Protein AF-A0A539CVM7-F1 (afdb_monomer_lite)

Foldseek 3Di:
DDDDPPDDDPPPPDPPVVVVLVVLLVQLVPDLALLSLVVQLVVLVVQLVVCVVVVNLVSNLSSLLSNLSSLLSSLVNVVVVVVVPPDDPPDDPPDPPDDPDDRQPCVNSVHDPVSSVLSVLLNVDDPVLNVVLSPPDSVPDDSNVSSVVD

pLDDT: mean 76.45, std 17.62, range [36.91, 94.94]

Secondary structure (DSSP, 8-state):
---------------HHHHHHHHHHHHHHH--SHHHHHHHHHHHHHHHHHHHHTT-HHHHHHHHHHHHHHHHHHHHHHHHHHHHT---TTS--------S-----TTTTT--HHHHHHHHHHTTS-HHHHHHHHHH-GGG--HHHHHHH-

Radius of gyration: 20.7 Å; chains: 1; bounding box: 44×35×85 Å

Sequence (150 aa):
MTTRRATELETKTVPSQLIRYDAMCSAIAKAARVDEVKSIRDKAMAMALYMKQAKNFDAEYTAQKIRIRAERKAGQLLREMKNAKGGNPNLPNRSKTVTGWEPKTLAKLGITKNQSSDWQKLARMPDADFEKAMTDEPWKISGRKIAETG

Structure (mmCIF, N/CA/C/O backbone):
data_AF-A0A539CVM7-F1
#
_entry.id   AF-A0A539CVM7-F1
#
loop_
_atom_site.group_PDB
_atom_site.id
_atom_site.type_symbol
_atom_site.label_atom_id
_atom_site.label_alt_id
_atom_site.label_comp_id
_atom_site.label_asym_id
_atom_site.label_entity_id
_atom_site.label_seq_id
_atom_site.pdbx_PDB_ins_code
_atom_site.Cartn_x
_atom_site.Cartn_y
_atom_site.Cartn_z
_atom_site.occupancy
_atom_site.B_iso_or_equiv
_atom_site.auth_seq_id
_atom_site.auth_comp_id
_atom_site.auth_asym_id
_atom_site.auth_atom_id
_atom_site.pdbx_PDB_model_num
ATOM 1 N N . MET A 1 1 ? 24.667 -9.933 52.943 1.00 40.97 1 MET A N 1
ATOM 2 C CA . MET A 1 1 ? 23.532 -10.803 52.572 1.00 40.97 1 MET A CA 1
ATOM 3 C C . MET A 1 1 ? 22.696 -10.090 51.528 1.00 40.97 1 MET A C 1
ATOM 5 O O . MET A 1 1 ? 22.392 -8.916 51.676 1.00 40.97 1 MET A O 1
ATOM 9 N N . THR A 1 2 ? 22.474 -10.793 50.428 1.00 45.97 2 THR A N 1
ATOM 10 C CA . THR A 1 2 ? 21.954 -10.343 49.136 1.00 45.97 2 THR A CA 1
ATOM 11 C C . THR A 1 2 ? 20.462 -10.046 49.176 1.00 45.97 2 THR A C 1
ATOM 13 O O . THR A 1 2 ? 19.698 -10.873 49.654 1.00 45.97 2 THR A O 1
ATOM 16 N N . THR A 1 3 ? 20.020 -8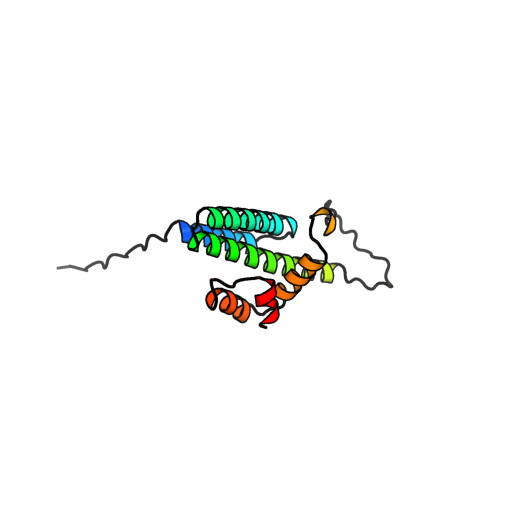.963 48.537 1.00 41.25 3 THR A N 1
ATOM 17 C CA . THR A 1 3 ? 18.749 -8.975 47.791 1.00 41.25 3 THR A CA 1
ATOM 18 C C . THR A 1 3 ? 18.875 -8.024 46.602 1.00 41.25 3 THR A C 1
ATOM 20 O O . THR A 1 3 ? 18.653 -6.821 46.707 1.00 41.25 3 THR A O 1
ATOM 23 N N . ARG A 1 4 ? 19.284 -8.571 45.450 1.00 50.00 4 ARG A N 1
ATOM 24 C CA . ARG A 1 4 ? 19.132 -7.914 44.147 1.00 50.00 4 ARG A CA 1
ATOM 25 C C . ARG A 1 4 ? 17.660 -8.044 43.764 1.00 50.00 4 ARG A C 1
ATOM 27 O O . ARG A 1 4 ? 17.201 -9.142 43.467 1.00 50.00 4 ARG A O 1
ATOM 34 N N . ARG A 1 5 ? 16.924 -6.935 43.809 1.00 48.22 5 ARG A N 1
ATOM 35 C CA . ARG A 1 5 ? 15.556 -6.843 43.292 1.00 48.22 5 ARG A CA 1
ATOM 36 C C . ARG A 1 5 ? 15.649 -6.900 41.767 1.00 48.22 5 ARG A C 1
ATOM 38 O O . ARG A 1 5 ? 15.984 -5.906 41.132 1.00 48.22 5 ARG A O 1
ATOM 45 N N . ALA A 1 6 ? 15.462 -8.090 41.205 1.00 51.06 6 ALA A N 1
ATOM 46 C CA . ALA A 1 6 ? 15.313 -8.273 39.771 1.00 51.06 6 ALA A CA 1
ATOM 47 C C . ALA A 1 6 ? 14.064 -7.500 39.328 1.00 51.06 6 ALA A C 1
ATOM 49 O O . ALA A 1 6 ? 12.946 -7.841 39.702 1.00 51.06 6 ALA A O 1
ATOM 50 N N . THR A 1 7 ? 14.273 -6.405 38.604 1.00 51.00 7 THR A N 1
ATOM 51 C CA . THR A 1 7 ? 13.219 -5.688 37.895 1.00 51.00 7 THR A CA 1
ATOM 52 C C . THR A 1 7 ? 12.779 -6.547 36.719 1.00 51.00 7 THR A C 1
ATOM 54 O O . THR A 1 7 ? 13.517 -6.748 35.755 1.00 51.00 7 THR A O 1
ATOM 57 N N . GLU A 1 8 ? 11.587 -7.090 36.886 1.00 50.59 8 GLU A N 1
ATOM 58 C CA . GLU A 1 8 ? 10.781 -7.857 35.954 1.00 50.59 8 GLU A CA 1
ATOM 59 C C . GLU A 1 8 ? 10.655 -7.128 34.608 1.00 50.59 8 GLU A C 1
ATOM 61 O O . GLU A 1 8 ? 10.178 -5.997 34.522 1.00 50.59 8 GLU A O 1
ATOM 66 N N . LEU A 1 9 ? 11.154 -7.768 33.550 1.00 48.78 9 LEU A N 1
ATOM 67 C CA . LEU A 1 9 ? 10.955 -7.343 32.171 1.00 48.78 9 LEU A CA 1
ATOM 68 C C . LEU A 1 9 ? 9.481 -7.581 31.821 1.00 48.78 9 LEU A C 1
ATOM 70 O O . LEU A 1 9 ? 9.095 -8.705 31.498 1.00 48.78 9 LEU A O 1
ATOM 74 N N . GLU A 1 10 ? 8.664 -6.529 31.881 1.00 51.84 10 GLU A N 1
ATOM 75 C CA . GLU A 1 10 ? 7.318 -6.519 31.304 1.00 51.84 10 GLU A CA 1
ATOM 76 C C . GLU A 1 10 ? 7.415 -6.840 29.807 1.00 51.84 10 GLU A C 1
ATOM 78 O O . GLU A 1 10 ? 7.739 -5.997 28.964 1.00 51.84 10 GLU A O 1
ATOM 83 N N . THR A 1 11 ? 7.131 -8.089 29.457 1.00 52.16 11 THR A N 1
ATOM 84 C CA . THR A 1 11 ? 6.935 -8.488 28.069 1.00 52.16 11 THR A CA 1
ATOM 85 C C . THR A 1 11 ? 5.595 -7.919 27.612 1.00 52.16 11 THR A C 1
ATOM 87 O O . THR A 1 11 ? 4.534 -8.497 27.828 1.00 52.16 11 THR A O 1
ATOM 90 N N . LYS A 1 12 ? 5.625 -6.732 26.994 1.00 53.19 12 LYS A N 1
ATOM 91 C CA . LYS A 1 12 ? 4.464 -6.168 26.297 1.00 53.19 12 LYS A CA 1
ATOM 92 C C . LYS A 1 12 ? 4.029 -7.146 25.206 1.00 53.19 12 LYS A C 1
ATOM 94 O O . LYS A 1 12 ? 4.622 -7.185 24.131 1.00 53.19 12 LYS A O 1
ATOM 99 N N . THR A 1 13 ? 2.994 -7.933 25.487 1.00 51.12 13 THR A N 1
ATOM 100 C CA . THR A 1 13 ? 2.288 -8.753 24.501 1.00 51.12 13 THR A CA 1
ATOM 101 C C . THR A 1 13 ? 1.820 -7.839 23.378 1.00 51.12 13 THR A C 1
ATOM 103 O O . THR A 1 13 ? 0.872 -7.071 23.543 1.00 51.12 13 THR A O 1
ATOM 106 N N . VAL A 1 14 ? 2.513 -7.876 22.240 1.00 55.50 14 VAL A N 1
ATOM 107 C CA . VAL A 1 14 ? 2.126 -7.088 21.071 1.00 55.50 14 VAL A CA 1
ATOM 108 C C . VAL A 1 14 ? 0.747 -7.590 20.616 1.00 55.50 14 VAL A C 1
ATOM 110 O O . VAL A 1 14 ? 0.591 -8.794 20.391 1.00 55.50 14 VAL A O 1
ATOM 113 N N . PRO A 1 15 ? -0.273 -6.718 20.493 1.00 67.69 15 PRO A N 1
ATOM 114 C CA . PRO A 1 15 ? -1.600 -7.116 20.043 1.00 67.69 15 PRO A CA 1
ATOM 115 C C . PRO A 1 15 ? -1.522 -7.895 18.726 1.00 67.69 15 PRO A C 1
ATOM 117 O O . PRO A 1 15 ? -0.904 -7.443 17.762 1.00 67.69 15 PRO A O 1
ATOM 120 N N . SER A 1 16 ? -2.193 -9.045 18.649 1.00 69.12 16 SER A N 1
ATOM 121 C CA . SER A 1 16 ? -2.170 -9.937 17.476 1.00 69.12 16 SER A CA 1
ATOM 122 C C . SER A 1 16 ? -2.573 -9.255 16.158 1.00 69.12 16 SER A C 1
ATOM 124 O O . SER A 1 16 ? -2.152 -9.680 15.083 1.00 69.12 16 SER A O 1
ATOM 126 N N . GLN A 1 17 ? -3.357 -8.176 16.226 1.00 64.81 17 GLN A N 1
ATOM 127 C CA . GLN A 1 17 ? -3.717 -7.346 15.075 1.00 64.81 17 GLN A CA 1
ATOM 128 C C . GLN A 1 17 ? -2.528 -6.539 14.524 1.00 64.81 17 GLN A C 1
ATOM 130 O O . GLN A 1 17 ? -2.357 -6.489 13.307 1.00 64.81 17 GLN A O 1
ATOM 135 N N . LEU A 1 18 ? -1.676 -5.977 15.393 1.00 68.69 18 LEU A N 1
ATOM 136 C CA . LEU A 1 18 ? -0.467 -5.247 14.985 1.00 68.69 18 LEU A CA 1
ATOM 137 C C . LEU A 1 18 ? 0.539 -6.193 14.319 1.00 68.69 18 LEU A C 1
ATOM 139 O O . LEU A 1 18 ? 1.044 -5.894 13.241 1.00 68.69 18 LEU A O 1
ATOM 143 N N . ILE A 1 19 ? 0.711 -7.396 14.879 1.00 68.31 19 ILE A N 1
ATOM 144 C CA . ILE A 1 19 ? 1.586 -8.437 14.313 1.00 68.31 19 ILE A CA 1
ATOM 145 C C . ILE A 1 19 ? 1.167 -8.793 12.876 1.00 68.31 19 ILE A C 1
ATOM 147 O O . ILE A 1 19 ? 2.008 -8.940 11.988 1.00 68.31 19 ILE A O 1
ATOM 151 N N . ARG A 1 20 ? -0.143 -8.915 12.618 1.00 79.44 20 ARG A N 1
ATOM 152 C CA . ARG A 1 20 ? -0.665 -9.224 11.275 1.00 79.44 20 ARG A CA 1
ATOM 153 C C . ARG A 1 20 ? -0.448 -8.074 10.295 1.00 79.44 20 ARG A C 1
ATOM 155 O O . ARG A 1 20 ? -0.097 -8.329 9.144 1.00 79.44 20 ARG A O 1
ATOM 162 N N . TYR A 1 21 ? -0.640 -6.832 10.733 1.00 82.25 21 TYR A N 1
ATOM 163 C CA . TYR A 1 21 ? -0.409 -5.657 9.894 1.00 82.25 21 TYR A CA 1
ATOM 164 C C . TYR A 1 21 ? 1.067 -5.532 9.488 1.00 82.25 21 TYR A C 1
ATOM 166 O O . TYR A 1 21 ? 1.364 -5.401 8.298 1.00 82.25 21 TYR A O 1
ATOM 174 N N . ASP A 1 22 ? 1.992 -5.672 10.436 1.00 84.81 22 ASP A N 1
ATOM 175 C CA . ASP A 1 22 ? 3.432 -5.598 10.168 1.00 84.81 22 ASP A CA 1
ATOM 176 C C . ASP A 1 22 ? 3.900 -6.734 9.252 1.00 84.81 22 ASP A C 1
ATOM 178 O O . ASP A 1 22 ? 4.684 -6.515 8.323 1.00 84.81 22 ASP A O 1
ATOM 182 N N . ALA A 1 23 ? 3.355 -7.942 9.434 1.00 86.31 23 ALA A N 1
ATOM 183 C CA . ALA A 1 23 ? 3.611 -9.069 8.543 1.00 86.31 23 ALA A CA 1
ATOM 184 C C . ALA A 1 23 ? 3.147 -8.784 7.103 1.00 86.31 23 ALA A C 1
ATOM 186 O O . ALA A 1 23 ? 3.874 -9.092 6.156 1.00 86.31 23 ALA A O 1
ATOM 187 N N . MET A 1 24 ? 1.978 -8.157 6.916 1.00 87.19 24 MET A N 1
ATOM 188 C CA . MET A 1 24 ? 1.508 -7.758 5.584 1.00 87.19 24 MET A CA 1
ATOM 189 C C . MET A 1 24 ? 2.378 -6.655 4.975 1.00 87.19 24 MET A C 1
ATOM 191 O O . MET A 1 24 ? 2.720 -6.741 3.796 1.00 87.19 24 MET A O 1
ATOM 195 N N . CYS A 1 25 ? 2.794 -5.660 5.762 1.00 88.12 25 CYS A N 1
ATOM 196 C CA . CYS A 1 25 ? 3.737 -4.634 5.314 1.00 88.12 25 CYS A CA 1
ATOM 197 C C . CYS A 1 25 ? 5.073 -5.254 4.873 1.00 88.12 25 CYS A C 1
ATOM 199 O O . CYS A 1 25 ? 5.580 -4.929 3.798 1.00 88.12 25 CYS A O 1
ATOM 201 N N . SER A 1 26 ? 5.604 -6.206 5.647 1.00 88.69 26 SER A N 1
ATOM 202 C CA . SER A 1 26 ? 6.818 -6.955 5.302 1.00 88.69 26 SER A CA 1
ATOM 203 C C . SER A 1 26 ? 6.641 -7.781 4.024 1.00 88.69 26 SER A C 1
ATOM 205 O O . SER A 1 26 ? 7.520 -7.781 3.163 1.00 88.69 26 SER A O 1
ATOM 207 N N . ALA A 1 27 ? 5.494 -8.447 3.858 1.00 88.81 27 ALA A N 1
ATOM 208 C CA . ALA A 1 27 ? 5.181 -9.214 2.654 1.00 88.81 27 ALA A CA 1
ATOM 209 C C . ALA A 1 27 ? 5.123 -8.322 1.405 1.00 88.81 27 ALA A C 1
ATOM 211 O O . ALA A 1 27 ? 5.685 -8.681 0.373 1.00 88.81 27 ALA A O 1
ATOM 212 N N . ILE A 1 28 ? 4.513 -7.134 1.505 1.00 91.00 28 ILE A N 1
ATOM 213 C CA . ILE A 1 28 ? 4.504 -6.144 0.419 1.00 91.00 28 ILE A CA 1
ATOM 214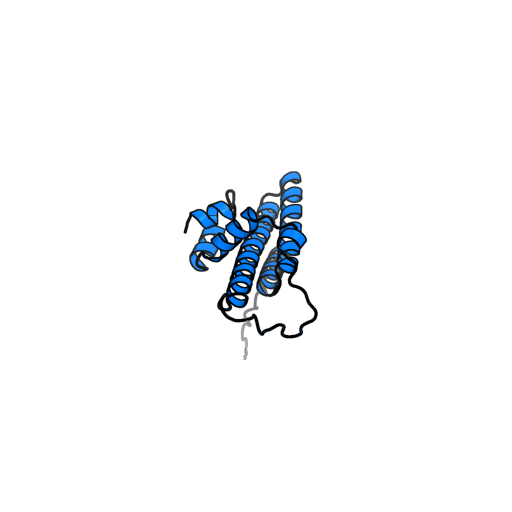 C C . ILE A 1 28 ? 5.932 -5.689 0.099 1.00 91.00 28 ILE A C 1
ATOM 216 O O . ILE A 1 28 ? 6.310 -5.653 -1.068 1.00 91.00 28 ILE A O 1
ATOM 220 N N . ALA A 1 29 ? 6.744 -5.372 1.110 1.00 90.50 29 ALA A N 1
ATOM 221 C CA . ALA A 1 29 ? 8.115 -4.909 0.899 1.00 90.50 29 ALA A CA 1
ATOM 222 C C . ALA A 1 29 ? 8.982 -5.951 0.167 1.00 90.50 29 ALA A C 1
ATOM 224 O O . ALA A 1 29 ? 9.755 -5.584 -0.723 1.00 90.50 29 ALA A O 1
ATOM 225 N N . LYS A 1 30 ? 8.808 -7.235 0.515 1.00 90.19 30 LYS A N 1
ATOM 226 C CA . LYS A 1 30 ? 9.527 -8.388 -0.056 1.00 90.19 30 LYS A CA 1
ATOM 227 C C . LYS A 1 30 ? 9.018 -8.830 -1.428 1.00 90.19 30 LYS A C 1
ATOM 229 O O . LYS A 1 30 ? 9.743 -9.536 -2.123 1.00 90.19 30 LYS A O 1
ATOM 234 N N . ALA A 1 31 ? 7.802 -8.450 -1.816 1.00 90.12 31 ALA A N 1
ATOM 235 C CA . ALA A 1 31 ? 7.240 -8.837 -3.103 1.00 90.12 31 ALA A CA 1
ATOM 236 C C . ALA A 1 31 ? 8.114 -8.312 -4.254 1.00 90.12 31 ALA A C 1
ATOM 238 O O . ALA A 1 31 ? 8.417 -7.116 -4.336 1.00 90.12 31 ALA A O 1
ATOM 239 N N . ALA A 1 32 ? 8.513 -9.221 -5.141 1.00 86.56 32 ALA A N 1
ATOM 240 C CA . ALA A 1 32 ? 9.411 -8.933 -6.258 1.00 86.56 32 ALA A CA 1
ATOM 241 C C . ALA A 1 32 ? 8.643 -8.726 -7.569 1.00 86.56 32 ALA A C 1
ATOM 243 O O . ALA A 1 32 ? 9.211 -8.305 -8.578 1.00 86.56 32 ALA A O 1
ATOM 244 N N . ARG A 1 33 ? 7.341 -9.042 -7.575 1.00 85.75 33 ARG A N 1
ATOM 245 C CA . ARG A 1 33 ? 6.524 -9.055 -8.786 1.00 85.75 33 ARG A CA 1
ATOM 246 C C . ARG A 1 33 ? 5.239 -8.254 -8.623 1.00 85.75 33 ARG A C 1
ATOM 248 O O . ARG A 1 33 ? 4.607 -8.238 -7.570 1.00 85.75 33 ARG A O 1
ATOM 255 N N . VAL A 1 34 ? 4.809 -7.624 -9.714 1.00 88.62 34 VAL A N 1
ATOM 256 C CA . VAL A 1 34 ? 3.584 -6.808 -9.732 1.00 88.62 34 VAL A CA 1
ATOM 257 C C . VAL A 1 34 ? 2.330 -7.655 -9.482 1.00 88.62 34 VAL A C 1
ATOM 259 O O . VAL A 1 34 ? 1.386 -7.173 -8.864 1.00 88.62 34 VAL A O 1
ATOM 262 N N . ASP A 1 35 ? 2.302 -8.916 -9.921 1.00 87.50 35 ASP A N 1
ATOM 263 C CA . ASP A 1 35 ? 1.171 -9.826 -9.708 1.00 87.50 35 ASP A CA 1
ATOM 264 C C . ASP A 1 35 ? 1.022 -10.277 -8.249 1.00 87.50 35 ASP A C 1
ATOM 266 O O . ASP A 1 35 ? -0.100 -10.326 -7.739 1.00 87.50 35 ASP A O 1
ATOM 270 N N . GLU A 1 36 ? 2.134 -10.518 -7.552 1.00 90.00 36 GLU A N 1
ATOM 271 C CA . GLU A 1 36 ? 2.150 -10.789 -6.106 1.00 90.00 36 GLU A CA 1
ATOM 272 C C . GLU A 1 36 ? 1.568 -9.608 -5.324 1.00 90.00 36 GLU A C 1
ATOM 274 O O . GLU A 1 36 ? 0.634 -9.764 -4.532 1.00 90.00 36 GLU A O 1
ATOM 279 N N . VAL A 1 37 ? 2.068 -8.402 -5.609 1.00 93.19 37 VAL A N 1
ATOM 280 C CA . VAL A 1 37 ? 1.598 -7.168 -4.971 1.00 93.19 37 VAL A CA 1
ATOM 281 C C . VAL A 1 37 ? 0.122 -6.914 -5.283 1.00 93.19 37 VAL A C 1
ATOM 283 O O . VAL A 1 37 ? -0.648 -6.554 -4.389 1.00 93.19 37 VAL A O 1
ATOM 286 N N . LYS A 1 38 ? -0.309 -7.155 -6.528 1.00 91.31 38 LYS A N 1
ATOM 287 C CA . LYS A 1 38 ? -1.714 -7.023 -6.931 1.00 91.31 38 LYS A CA 1
ATOM 288 C C . LYS A 1 38 ? -2.623 -7.968 -6.146 1.00 91.31 38 LYS A C 1
ATOM 290 O O . LYS A 1 38 ? -3.686 -7.543 -5.706 1.00 91.31 38 LYS A O 1
ATOM 295 N N . SER A 1 39 ? -2.208 -9.215 -5.929 1.00 91.94 39 SER A N 1
ATOM 296 C CA . SER A 1 39 ? -2.981 -10.177 -5.131 1.00 91.94 39 SER A CA 1
ATOM 297 C C . SER A 1 39 ? -3.213 -9.673 -3.703 1.00 91.94 39 SER A C 1
ATOM 299 O O . SER A 1 39 ? -4.332 -9.738 -3.191 1.00 91.94 39 SER A O 1
ATOM 301 N N . ILE A 1 40 ? -2.185 -9.093 -3.072 1.00 92.88 40 ILE A N 1
ATOM 302 C CA . ILE A 1 40 ? -2.306 -8.485 -1.738 1.00 92.88 40 ILE A CA 1
ATOM 303 C C . ILE A 1 40 ? -3.253 -7.278 -1.777 1.00 92.88 40 ILE A C 1
ATOM 305 O O . ILE A 1 40 ? -4.147 -7.165 -0.938 1.00 92.88 40 ILE A O 1
ATOM 309 N N . ARG A 1 41 ? -3.095 -6.405 -2.777 1.00 94.31 41 ARG A N 1
ATOM 310 C CA . ARG A 1 41 ? -3.927 -5.213 -2.987 1.00 94.31 41 ARG A CA 1
ATOM 311 C C . ARG A 1 41 ? -5.407 -5.561 -3.148 1.00 94.31 41 ARG A C 1
ATOM 313 O O . ARG A 1 41 ? -6.251 -4.916 -2.530 1.00 94.31 41 ARG A O 1
ATOM 320 N N . ASP A 1 42 ? -5.729 -6.565 -3.958 1.00 93.44 42 ASP A N 1
ATOM 321 C CA . ASP A 1 42 ? -7.113 -6.962 -4.227 1.00 93.44 42 ASP A CA 1
ATOM 322 C C . ASP A 1 42 ? -7.764 -7.599 -2.990 1.00 93.44 42 ASP A C 1
ATOM 324 O O . ASP A 1 42 ? -8.908 -7.279 -2.664 1.00 93.44 42 ASP A O 1
ATOM 328 N N . LYS A 1 43 ? -7.017 -8.412 -2.228 1.00 93.44 43 LYS A N 1
ATOM 329 C CA . LYS A 1 43 ? -7.478 -8.930 -0.927 1.00 93.44 43 LYS A CA 1
ATOM 330 C C . LYS A 1 43 ? -7.731 -7.801 0.071 1.00 93.44 43 LYS A C 1
ATOM 332 O O . LYS A 1 43 ? -8.762 -7.798 0.737 1.00 93.44 43 LYS A O 1
ATOM 337 N N . ALA A 1 44 ? -6.823 -6.830 0.158 1.00 92.81 44 ALA A N 1
ATOM 338 C CA . ALA A 1 44 ? -6.974 -5.672 1.035 1.00 92.81 44 ALA A CA 1
ATOM 339 C C . ALA A 1 44 ? -8.204 -4.827 0.665 1.00 92.81 44 ALA A C 1
ATOM 341 O O . ALA A 1 44 ? -8.956 -4.412 1.543 1.00 92.81 44 ALA A O 1
ATOM 342 N N . MET A 1 45 ? -8.466 -4.643 -0.631 1.00 93.25 45 MET A N 1
ATOM 343 C CA . MET A 1 45 ? -9.675 -3.975 -1.113 1.00 93.25 45 MET A CA 1
ATOM 344 C C . MET A 1 45 ? -10.951 -4.734 -0.728 1.00 93.25 45 MET A C 1
ATOM 346 O O . MET A 1 45 ? -11.890 -4.114 -0.232 1.00 93.25 45 MET A O 1
ATOM 350 N N . ALA A 1 46 ? -10.987 -6.054 -0.925 1.00 93.12 46 ALA A N 1
ATOM 351 C CA . ALA A 1 46 ? -12.133 -6.872 -0.535 1.00 93.12 46 ALA A CA 1
ATOM 352 C C . ALA A 1 46 ? -12.387 -6.794 0.979 1.00 93.12 46 ALA A C 1
ATOM 354 O O . ALA A 1 46 ? -13.517 -6.564 1.403 1.00 93.12 46 ALA A O 1
ATOM 355 N N . MET A 1 47 ? -11.331 -6.899 1.794 1.00 91.19 47 MET A N 1
ATOM 356 C CA . MET A 1 47 ? -11.432 -6.745 3.248 1.00 91.19 47 MET A CA 1
ATOM 357 C C . MET A 1 47 ? -11.974 -5.370 3.641 1.00 91.19 47 MET A C 1
ATOM 359 O O . MET A 1 47 ? -12.890 -5.306 4.451 1.00 91.19 47 MET A O 1
ATOM 363 N N . ALA A 1 48 ? -11.476 -4.282 3.046 1.00 89.19 48 ALA A N 1
ATOM 364 C CA . ALA A 1 48 ? -11.977 -2.938 3.334 1.00 89.19 48 ALA A CA 1
ATOM 365 C C . ALA A 1 48 ? -13.484 -2.813 3.046 1.00 89.19 48 ALA A C 1
ATOM 367 O O . ALA A 1 48 ? -14.220 -2.256 3.855 1.00 89.19 48 ALA A O 1
ATOM 368 N N . LEU A 1 49 ? -13.964 -3.387 1.936 1.00 92.31 49 LEU A N 1
ATOM 369 C CA . LEU A 1 49 ? -15.390 -3.391 1.596 1.00 92.31 49 LEU A CA 1
ATOM 370 C C . LEU A 1 49 ? -16.232 -4.178 2.608 1.00 92.31 49 LEU A C 1
ATOM 372 O O . LEU A 1 49 ? -17.292 -3.700 3.009 1.00 92.31 49 LEU A O 1
ATOM 376 N N . TYR A 1 50 ? -15.763 -5.346 3.054 1.00 90.56 50 TYR A N 1
ATOM 377 C CA . TYR A 1 50 ? -16.457 -6.121 4.087 1.00 90.56 50 TYR A CA 1
ATOM 378 C C . TYR A 1 50 ? -16.475 -5.398 5.437 1.00 90.56 50 TYR A C 1
ATOM 380 O O . TYR A 1 50 ? -17.516 -5.340 6.087 1.00 90.56 50 TYR A O 1
ATOM 388 N N . MET A 1 51 ? -15.358 -4.790 5.843 1.00 90.75 51 MET A N 1
ATOM 389 C CA . MET A 1 51 ? -15.276 -4.040 7.102 1.00 90.75 51 MET A CA 1
ATOM 390 C C . MET A 1 51 ? -16.161 -2.793 7.080 1.00 90.75 51 MET A C 1
ATOM 392 O O . MET A 1 51 ? -16.824 -2.501 8.075 1.00 90.75 51 MET A O 1
ATOM 396 N N . LYS A 1 52 ? -16.269 -2.132 5.922 1.00 90.31 52 LYS A N 1
ATOM 397 C CA . LYS A 1 52 ? -17.217 -1.038 5.702 1.00 90.31 52 LYS A CA 1
ATOM 398 C C . LYS A 1 52 ? -18.664 -1.485 5.910 1.00 90.31 52 LYS A C 1
ATOM 400 O O . LYS A 1 52 ? -19.427 -0.801 6.588 1.00 90.31 52 LYS A O 1
ATOM 405 N N . GLN A 1 53 ? -19.050 -2.637 5.354 1.00 92.12 53 GLN A N 1
ATOM 406 C CA . GLN A 1 53 ? -20.393 -3.203 5.549 1.00 92.12 53 GLN A CA 1
ATOM 407 C C . GLN A 1 53 ? -20.647 -3.569 7.017 1.00 92.12 53 GLN A C 1
ATOM 409 O O . GLN A 1 53 ? -21.730 -3.311 7.537 1.00 92.12 53 GLN A O 1
ATOM 414 N N . ALA A 1 54 ? -19.630 -4.094 7.702 1.00 92.25 54 ALA A N 1
ATOM 415 C CA . ALA A 1 54 ? -19.672 -4.415 9.126 1.00 92.25 54 ALA A CA 1
ATOM 416 C C . ALA A 1 54 ? -19.570 -3.184 10.051 1.00 92.25 54 ALA A C 1
ATOM 418 O O . ALA A 1 54 ? -19.595 -3.347 11.269 1.00 92.25 54 ALA A O 1
ATOM 419 N N . LYS A 1 55 ? -19.443 -1.964 9.501 1.00 91.56 55 LYS A N 1
ATOM 420 C CA . LYS A 1 55 ? -19.219 -0.708 10.244 1.00 91.56 55 LYS A CA 1
ATOM 421 C C . LYS A 1 55 ? -17.997 -0.757 11.176 1.00 91.56 55 LYS A C 1
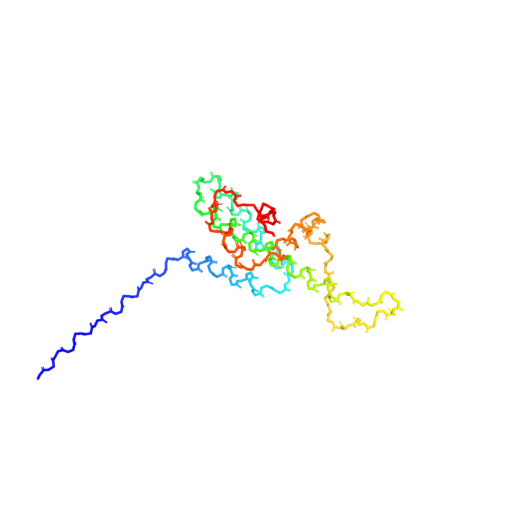ATOM 423 O O . LYS A 1 55 ? -17.964 -0.085 12.203 1.00 91.56 55 LYS A O 1
ATOM 428 N N . ASN A 1 56 ? -16.984 -1.544 10.814 1.00 89.56 56 ASN A N 1
ATOM 429 C CA . ASN A 1 56 ? -15.718 -1.620 11.534 1.00 89.56 56 ASN A CA 1
ATOM 430 C C . ASN A 1 56 ? -14.693 -0.689 10.873 1.00 89.56 56 ASN A C 1
ATOM 432 O O . ASN A 1 56 ? -13.932 -1.095 9.992 1.00 89.56 56 ASN A O 1
ATOM 436 N N . PHE A 1 57 ? -14.703 0.574 11.297 1.00 87.06 57 PHE A N 1
ATOM 437 C CA . PHE A 1 57 ? -13.899 1.628 10.679 1.00 87.06 57 PHE A CA 1
ATOM 438 C C . PHE A 1 57 ? -12.390 1.444 10.891 1.00 87.06 57 PHE A C 1
ATOM 440 O O . PHE A 1 57 ? -11.620 1.719 9.973 1.00 87.06 57 PHE A O 1
ATOM 447 N N . ASP A 1 58 ? -11.954 0.913 12.036 1.00 87.12 58 ASP A N 1
ATOM 448 C CA . ASP A 1 58 ? -10.528 0.682 12.317 1.00 87.12 58 ASP A CA 1
ATOM 449 C C . ASP A 1 58 ? -9.943 -0.428 11.432 1.00 87.12 58 ASP A C 1
ATOM 451 O O . ASP A 1 58 ? -8.839 -0.309 10.881 1.00 87.12 58 ASP A O 1
ATOM 455 N N . ALA A 1 59 ? -10.699 -1.514 11.250 1.00 86.56 59 ALA A N 1
ATOM 456 C CA . ALA A 1 59 ? -10.299 -2.603 10.369 1.00 86.56 59 ALA A CA 1
ATOM 457 C C . ALA A 1 59 ? -10.372 -2.192 8.890 1.00 86.56 59 ALA A C 1
ATOM 459 O O . ALA A 1 59 ? -9.477 -2.544 8.116 1.00 86.56 59 ALA A O 1
ATOM 460 N N . GLU A 1 60 ? -11.392 -1.417 8.498 1.00 89.50 60 GLU A N 1
ATOM 461 C CA . GLU A 1 60 ? -11.476 -0.819 7.161 1.00 89.50 60 GLU A CA 1
ATOM 462 C C . GLU A 1 60 ? -10.240 0.041 6.889 1.00 89.50 60 GLU A C 1
ATOM 464 O O . GLU A 1 60 ? -9.551 -0.154 5.886 1.00 89.50 60 GLU A O 1
ATOM 469 N N . TYR A 1 61 ? -9.916 0.941 7.814 1.00 87.94 61 TYR A N 1
ATOM 470 C CA . TYR A 1 61 ? -8.768 1.827 7.719 1.00 87.94 61 TYR A CA 1
ATOM 471 C C . TYR A 1 61 ? -7.454 1.059 7.549 1.00 87.94 61 TYR A C 1
ATOM 473 O O . TYR A 1 61 ? -6.677 1.324 6.628 1.00 87.94 61 TYR A O 1
ATOM 481 N N . THR A 1 62 ? -7.235 0.043 8.382 1.00 89.31 62 THR A N 1
ATOM 482 C CA . THR A 1 62 ? -6.039 -0.806 8.323 1.00 89.31 62 THR A CA 1
ATOM 483 C C . THR A 1 62 ? -5.921 -1.524 6.972 1.00 89.31 62 THR A C 1
ATOM 485 O O . THR A 1 62 ? -4.846 -1.546 6.365 1.00 89.31 62 THR A O 1
ATOM 488 N N . ALA A 1 63 ? -7.028 -2.050 6.441 1.00 90.94 63 ALA A N 1
ATOM 489 C CA . ALA A 1 63 ? -7.059 -2.679 5.122 1.00 90.94 63 ALA A CA 1
ATOM 490 C C . ALA A 1 63 ? -6.759 -1.677 3.989 1.00 90.94 63 ALA A C 1
ATOM 492 O O . ALA A 1 63 ? -5.997 -1.990 3.069 1.00 90.94 63 ALA A O 1
ATOM 493 N N . GLN A 1 64 ? -7.271 -0.446 4.071 1.00 91.44 64 GLN A N 1
ATOM 494 C CA . GLN A 1 64 ? -6.943 0.610 3.107 1.00 91.44 64 GLN A CA 1
ATOM 495 C C . GLN A 1 64 ? -5.462 0.997 3.159 1.00 91.44 64 GLN A C 1
ATOM 497 O O . GLN A 1 64 ? -4.861 1.240 2.106 1.00 91.44 64 GLN A O 1
ATOM 502 N N . LYS A 1 65 ? -4.838 0.980 4.347 1.00 91.56 65 LYS A N 1
ATOM 503 C CA . LYS A 1 65 ? -3.392 1.203 4.465 1.00 91.56 65 LYS A CA 1
ATOM 504 C C . LYS A 1 65 ? -2.584 0.162 3.710 1.00 91.56 65 LYS A C 1
ATOM 506 O O . LYS A 1 65 ? -1.703 0.509 2.923 1.00 91.56 65 LYS A O 1
ATOM 511 N N . ILE A 1 66 ? -2.928 -1.107 3.909 1.00 93.12 66 ILE A N 1
ATOM 512 C CA . ILE A 1 66 ? -2.292 -2.233 3.218 1.00 93.12 66 ILE A CA 1
ATOM 513 C C . ILE A 1 66 ? -2.469 -2.088 1.703 1.00 93.12 66 ILE A C 1
ATOM 515 O O . ILE A 1 66 ? -1.501 -2.232 0.954 1.00 93.12 66 ILE A O 1
ATOM 519 N N . ARG A 1 67 ? -3.680 -1.736 1.248 1.00 94.12 67 ARG A N 1
ATOM 520 C CA . ARG A 1 67 ? -3.972 -1.508 -0.173 1.00 94.12 67 ARG A CA 1
ATOM 521 C C . ARG A 1 67 ? -3.034 -0.464 -0.776 1.00 94.12 67 ARG A C 1
ATOM 523 O O . ARG A 1 67 ? -2.436 -0.717 -1.813 1.00 94.12 67 ARG A O 1
ATOM 530 N N . ILE A 1 68 ? -2.879 0.686 -0.130 1.00 93.75 68 ILE A N 1
ATOM 531 C CA . ILE A 1 68 ? -2.102 1.812 -0.669 1.00 93.75 68 ILE A CA 1
ATOM 532 C C . ILE A 1 68 ? -0.599 1.544 -0.623 1.00 93.75 68 ILE A C 1
ATOM 534 O O . ILE A 1 68 ? 0.107 1.875 -1.575 1.00 93.75 68 ILE A O 1
ATOM 538 N N . ARG A 1 69 ? -0.102 0.869 0.421 1.00 94.75 69 ARG A N 1
ATOM 539 C CA . ARG A 1 69 ? 1.288 0.383 0.452 1.00 94.75 69 ARG A CA 1
ATOM 540 C C . ARG A 1 69 ? 1.566 -0.582 -0.701 1.00 94.75 69 ARG A C 1
ATOM 542 O O . ARG A 1 69 ? 2.605 -0.474 -1.351 1.00 94.75 69 ARG A O 1
ATOM 549 N N . ALA A 1 70 ? 0.625 -1.479 -1.001 1.00 94.88 70 ALA A N 1
ATOM 550 C CA . ALA A 1 70 ? 0.729 -2.369 -2.152 1.00 94.88 70 ALA A CA 1
ATOM 551 C C . ALA A 1 70 ? 0.715 -1.584 -3.477 1.00 94.88 70 ALA A C 1
ATOM 553 O O . ALA A 1 70 ? 1.557 -1.815 -4.338 1.00 94.88 70 ALA A O 1
ATOM 554 N N . GLU A 1 71 ? -0.164 -0.594 -3.635 1.00 94.69 71 GLU A N 1
ATOM 555 C CA . GLU A 1 71 ? -0.188 0.272 -4.825 1.00 94.69 71 GLU A CA 1
ATOM 556 C C . GLU A 1 71 ? 1.146 1.014 -5.024 1.00 94.69 71 GLU A C 1
ATOM 558 O O . GLU A 1 71 ? 1.683 1.032 -6.134 1.00 94.69 71 GLU A O 1
ATOM 563 N N . ARG A 1 72 ? 1.748 1.535 -3.947 1.00 94.94 72 ARG A N 1
ATOM 564 C CA . ARG A 1 72 ? 3.067 2.186 -3.989 1.00 94.94 72 ARG A CA 1
ATOM 565 C C . ARG A 1 72 ? 4.170 1.220 -4.424 1.00 94.94 72 ARG A C 1
ATOM 567 O O . ARG A 1 72 ? 4.928 1.536 -5.341 1.00 94.94 72 ARG A O 1
ATOM 574 N N . LYS A 1 73 ? 4.231 0.023 -3.830 1.00 94.81 73 LYS A N 1
ATOM 575 C CA . LYS A 1 73 ? 5.207 -1.012 -4.210 1.00 94.81 73 LYS A CA 1
ATOM 576 C C . LYS A 1 73 ? 5.033 -1.454 -5.664 1.00 94.81 73 LYS A C 1
ATOM 578 O O . LYS A 1 73 ? 6.018 -1.585 -6.386 1.00 94.81 73 LYS A O 1
ATOM 583 N N . ALA A 1 74 ? 3.795 -1.633 -6.126 1.00 93.06 74 ALA A N 1
ATOM 584 C CA . ALA A 1 74 ? 3.518 -1.955 -7.524 1.00 93.06 74 ALA A CA 1
ATOM 585 C C . ALA A 1 74 ? 4.040 -0.851 -8.456 1.00 93.06 74 ALA A C 1
ATOM 587 O O . ALA A 1 74 ? 4.662 -1.147 -9.473 1.00 93.06 74 ALA A O 1
ATOM 588 N N . GLY A 1 75 ? 3.856 0.420 -8.090 1.00 92.69 75 GLY A N 1
ATOM 589 C CA . GLY A 1 75 ? 4.422 1.554 -8.814 1.00 92.69 75 GLY A CA 1
ATOM 590 C C . GLY A 1 75 ? 5.953 1.535 -8.896 1.00 92.69 75 GLY A C 1
ATOM 591 O O . GLY A 1 75 ? 6.496 1.812 -9.966 1.00 92.69 75 GLY A O 1
ATOM 592 N N . GLN A 1 76 ? 6.648 1.175 -7.811 1.00 93.31 76 GLN A N 1
ATOM 593 C CA . GLN A 1 76 ? 8.113 1.033 -7.782 1.00 93.31 76 GLN A CA 1
ATOM 594 C C . GLN A 1 76 ? 8.578 -0.065 -8.751 1.00 93.31 76 GLN A C 1
ATOM 596 O O . GLN A 1 76 ? 9.350 0.217 -9.668 1.00 93.31 76 GLN A O 1
ATOM 601 N N . LEU A 1 77 ? 7.999 -1.267 -8.644 1.00 90.56 77 LEU A N 1
ATOM 602 C CA . LEU A 1 77 ? 8.310 -2.401 -9.525 1.00 90.56 77 LEU A CA 1
ATOM 603 C C . LEU A 1 77 ? 8.045 -2.071 -11.002 1.00 90.56 77 LEU A C 1
ATOM 605 O O . LEU A 1 77 ? 8.836 -2.401 -11.882 1.00 90.56 77 LEU A O 1
ATOM 609 N N . LEU A 1 78 ? 6.953 -1.362 -11.302 1.00 89.12 78 LEU A N 1
ATOM 610 C CA . LEU A 1 78 ? 6.645 -0.947 -12.672 1.00 89.12 78 LEU A CA 1
ATOM 611 C C . LEU A 1 78 ? 7.656 0.059 -13.238 1.00 89.12 78 LEU A C 1
ATOM 613 O O . LEU A 1 78 ? 7.919 0.045 -14.443 1.00 89.12 78 LEU A O 1
ATOM 617 N N . ARG A 1 79 ? 8.221 0.937 -12.400 1.00 86.38 79 ARG A N 1
ATOM 618 C CA . ARG A 1 79 ? 9.284 1.869 -12.811 1.00 86.38 79 ARG A CA 1
ATOM 619 C C . ARG A 1 79 ? 10.591 1.127 -13.072 1.00 86.38 79 ARG A C 1
ATOM 621 O O . ARG A 1 79 ? 11.219 1.376 -14.097 1.00 86.38 79 ARG A O 1
ATOM 628 N N . GLU A 1 80 ? 10.954 0.189 -12.203 1.00 85.38 80 GLU A N 1
ATOM 629 C CA . GLU A 1 80 ? 12.128 -0.674 -12.377 1.00 85.38 80 GLU A CA 1
ATOM 630 C C . GLU A 1 80 ? 12.038 -1.482 -13.680 1.00 85.38 80 GLU A C 1
ATOM 632 O O . GLU A 1 80 ? 12.967 -1.463 -14.487 1.00 85.38 80 GLU A O 1
ATOM 637 N N . MET A 1 81 ? 10.879 -2.090 -13.962 1.00 77.69 81 MET A N 1
ATOM 638 C CA . MET A 1 81 ? 10.633 -2.814 -15.216 1.00 77.69 81 MET A CA 1
ATOM 639 C C . MET A 1 81 ? 10.749 -1.918 -16.457 1.00 77.69 81 MET A C 1
ATOM 641 O O . MET A 1 81 ? 11.248 -2.364 -17.492 1.00 77.69 81 MET A O 1
ATOM 645 N N . LYS A 1 82 ? 10.288 -0.660 -16.384 1.00 72.12 82 LYS A N 1
ATOM 646 C CA . LYS A 1 82 ? 10.424 0.301 -17.490 1.00 72.12 82 LYS A CA 1
ATOM 647 C C . LYS A 1 82 ? 11.893 0.644 -17.747 1.00 72.12 82 LYS A C 1
ATOM 649 O O . LYS A 1 82 ? 12.299 0.683 -18.905 1.00 72.12 82 LYS A O 1
ATOM 654 N N . ASN A 1 83 ? 12.674 0.853 -16.689 1.00 62.19 83 ASN A N 1
ATOM 655 C CA . ASN A 1 83 ? 14.097 1.177 -16.790 1.00 62.19 83 ASN A CA 1
ATOM 656 C C . ASN A 1 83 ? 14.909 -0.005 -17.343 1.00 62.19 83 ASN A C 1
ATOM 658 O O . ASN A 1 83 ? 15.757 0.195 -18.205 1.00 62.19 83 ASN A O 1
ATOM 662 N N . ALA A 1 84 ? 14.590 -1.239 -16.937 1.00 60.34 84 ALA A N 1
ATOM 663 C CA . ALA A 1 84 ? 15.240 -2.450 -17.445 1.00 60.34 84 ALA A CA 1
ATOM 664 C C . ALA A 1 84 ? 14.992 -2.699 -18.947 1.00 60.34 84 ALA A C 1
ATOM 666 O O . ALA A 1 84 ? 15.815 -3.309 -19.623 1.00 60.34 84 ALA A O 1
ATOM 667 N N . LYS A 1 85 ? 13.864 -2.217 -19.487 1.00 55.41 85 LYS A N 1
ATOM 668 C CA . LYS A 1 85 ? 13.532 -2.295 -20.920 1.00 55.41 85 LYS A CA 1
ATOM 669 C C . LYS A 1 85 ? 14.101 -1.140 -21.752 1.00 55.41 85 LYS A C 1
ATOM 671 O O . LYS A 1 85 ? 13.951 -1.158 -22.972 1.00 55.41 85 LYS A O 1
ATOM 676 N N . GLY A 1 86 ? 14.726 -0.147 -21.116 1.00 44.31 86 GLY A N 1
ATOM 677 C CA . GLY A 1 86 ? 15.333 1.023 -21.751 1.00 44.31 86 GLY A CA 1
ATOM 678 C C . GLY A 1 86 ? 16.664 0.710 -22.434 1.00 44.31 86 GLY A C 1
ATOM 679 O O . GLY A 1 86 ? 17.682 1.298 -22.092 1.00 44.31 86 GLY A O 1
ATOM 680 N N . GLY A 1 87 ? 16.666 -0.224 -23.385 1.00 48.62 87 GLY A N 1
ATOM 681 C CA . GLY A 1 87 ? 17.730 -0.345 -24.379 1.00 48.62 87 GLY A CA 1
ATOM 682 C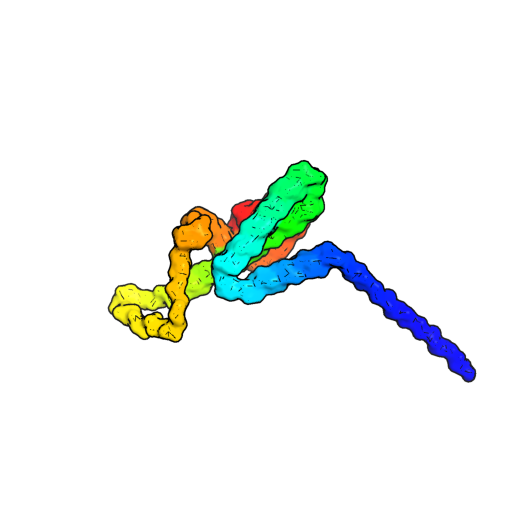 C . GLY A 1 87 ? 17.488 0.640 -25.525 1.00 48.62 87 GLY A C 1
ATOM 683 O O . GLY A 1 87 ? 16.341 0.894 -25.891 1.00 48.62 87 GLY A O 1
ATOM 684 N N . ASN A 1 88 ? 18.566 1.208 -26.071 1.00 49.41 88 ASN A N 1
ATOM 685 C CA . ASN A 1 88 ? 18.545 2.117 -27.218 1.00 49.41 88 ASN A CA 1
ATOM 686 C C . ASN A 1 88 ? 17.648 1.559 -28.353 1.00 49.41 88 ASN A C 1
ATOM 688 O O . ASN A 1 88 ? 17.920 0.451 -28.819 1.00 49.41 88 ASN A O 1
ATOM 692 N N . PRO A 1 89 ? 16.623 2.295 -28.829 1.00 54.16 89 PRO A N 1
ATOM 693 C CA . PRO A 1 89 ? 15.741 1.836 -29.908 1.00 54.16 89 PRO A CA 1
ATOM 694 C C . PRO A 1 89 ? 16.467 1.589 -31.243 1.00 54.16 89 PRO A C 1
ATOM 696 O O . PRO A 1 89 ? 15.906 0.931 -32.112 1.00 54.16 89 PRO A O 1
ATOM 699 N N . ASN A 1 90 ? 17.710 2.067 -31.391 1.00 51.38 90 ASN A N 1
ATOM 700 C CA . ASN A 1 90 ? 18.556 1.843 -32.566 1.00 51.38 90 ASN A CA 1
ATOM 701 C C . ASN A 1 90 ? 19.487 0.623 -32.457 1.00 51.38 90 ASN A C 1
ATOM 703 O O . ASN A 1 90 ? 20.222 0.350 -33.403 1.00 51.38 90 ASN A O 1
ATOM 707 N N . LEU A 1 91 ? 19.493 -0.115 -31.338 1.00 51.78 91 LEU A N 1
ATOM 708 C CA . LEU A 1 91 ? 20.232 -1.376 -31.244 1.00 51.78 91 LEU A CA 1
ATOM 709 C C . LEU A 1 91 ? 19.268 -2.568 -31.286 1.00 51.78 91 LEU A C 1
ATOM 711 O O . LEU A 1 91 ? 18.273 -2.572 -30.555 1.00 51.78 91 LEU A O 1
ATOM 715 N N . PRO A 1 92 ? 19.556 -3.617 -32.083 1.00 45.03 92 PRO A N 1
ATOM 716 C CA . PRO A 1 92 ? 18.809 -4.861 -31.998 1.00 45.03 92 PRO A CA 1
ATOM 717 C C . PRO A 1 92 ? 18.905 -5.385 -30.563 1.00 45.03 92 PRO A C 1
ATOM 719 O O . PRO A 1 92 ? 19.990 -5.586 -30.019 1.00 45.03 92 PRO A O 1
ATOM 722 N N . ASN A 1 93 ? 17.741 -5.544 -29.939 1.00 48.38 93 ASN A N 1
ATOM 723 C CA . ASN A 1 93 ? 17.574 -5.881 -28.533 1.00 48.38 93 ASN A CA 1
ATOM 724 C C . ASN A 1 93 ? 18.252 -7.232 -28.214 1.00 48.38 93 ASN A C 1
ATOM 726 O O . ASN A 1 93 ? 17.682 -8.295 -28.464 1.00 48.38 93 ASN A O 1
ATOM 730 N N . ARG A 1 94 ? 19.494 -7.203 -27.709 1.00 50.59 94 ARG A N 1
ATOM 731 C CA . ARG A 1 94 ? 20.340 -8.394 -27.498 1.00 50.59 94 ARG A CA 1
ATOM 732 C C . ARG A 1 94 ? 20.369 -8.880 -26.048 1.00 50.59 94 ARG A C 1
ATOM 734 O O . ARG A 1 94 ? 21.414 -9.271 -25.540 1.00 50.59 94 ARG A O 1
ATOM 741 N N . SER A 1 95 ? 19.223 -8.917 -25.383 1.00 48.16 95 SER A N 1
ATOM 742 C CA . SER A 1 95 ? 19.105 -9.625 -24.104 1.00 48.16 95 SER A CA 1
ATOM 743 C C . SER A 1 95 ? 17.743 -10.297 -23.958 1.00 48.16 95 SER A C 1
ATOM 745 O O . SER A 1 95 ? 16.956 -10.022 -23.057 1.00 48.16 95 SER A O 1
ATOM 747 N N . LYS A 1 96 ? 17.489 -11.298 -24.810 1.00 47.12 96 LYS A N 1
ATOM 748 C CA . LYS A 1 96 ? 16.714 -12.466 -24.365 1.00 47.12 96 LYS A CA 1
ATOM 749 C C . LYS A 1 96 ? 17.607 -13.290 -23.434 1.00 47.12 96 LYS A C 1
ATOM 751 O O . LYS A 1 96 ? 18.065 -14.367 -23.803 1.00 47.12 96 LYS A O 1
ATOM 756 N N . THR A 1 97 ? 17.908 -12.764 -22.247 1.00 40.41 97 THR A N 1
ATOM 757 C CA . THR A 1 97 ? 18.483 -13.605 -21.200 1.00 40.41 97 THR A CA 1
ATOM 758 C C . THR A 1 97 ? 17.378 -14.525 -20.715 1.00 40.41 97 THR A C 1
ATOM 760 O O . THR A 1 97 ? 16.336 -14.099 -20.220 1.00 40.41 97 THR A O 1
ATOM 763 N N . VAL A 1 98 ? 17.634 -15.802 -20.957 1.00 46.16 98 VAL A N 1
ATOM 764 C CA . VAL A 1 98 ? 16.847 -16.977 -20.629 1.00 46.16 98 VAL A CA 1
ATOM 765 C C . VAL A 1 98 ? 16.562 -17.005 -19.125 1.00 46.16 98 VAL A C 1
ATOM 767 O O . VAL A 1 98 ? 17.345 -17.499 -18.327 1.00 46.16 98 VAL A O 1
ATOM 770 N N . THR A 1 99 ? 15.411 -16.477 -18.734 1.00 44.06 99 THR A N 1
ATOM 771 C CA . THR A 1 99 ? 14.634 -16.995 -17.607 1.00 44.06 99 THR A CA 1
ATOM 772 C C . THR A 1 99 ? 13.251 -17.235 -18.195 1.00 44.06 99 THR A C 1
ATOM 774 O O . THR A 1 99 ? 12.720 -16.355 -18.868 1.00 44.06 99 THR A O 1
ATOM 777 N N . GLY A 1 100 ? 12.717 -18.452 -18.088 1.00 36.91 100 GLY A N 1
ATOM 778 C CA . GLY A 1 100 ? 11.522 -18.915 -18.813 1.00 36.91 100 GLY A CA 1
ATOM 779 C C . GLY A 1 100 ? 10.203 -18.263 -18.382 1.00 36.91 100 GLY A C 1
ATOM 780 O O . GLY A 1 100 ? 9.195 -18.947 -18.243 1.00 36.91 100 GLY A O 1
ATOM 781 N N . TRP A 1 101 ? 10.196 -16.958 -18.127 1.00 44.69 101 TRP A N 1
ATOM 782 C CA . TRP A 1 101 ? 9.054 -16.226 -17.616 1.00 44.69 101 TRP A CA 1
ATOM 783 C C . TRP A 1 101 ? 8.795 -14.986 -18.473 1.00 44.69 101 TRP A C 1
ATOM 785 O O . TRP A 1 101 ? 9.486 -13.973 -18.368 1.00 44.69 101 TRP A O 1
ATOM 795 N N . GLU A 1 102 ? 7.784 -15.065 -19.341 1.00 46.81 102 GLU A N 1
ATOM 796 C CA . GLU A 1 102 ? 7.301 -13.892 -20.065 1.00 46.81 102 GLU A CA 1
ATOM 797 C C . GLU A 1 102 ? 6.787 -12.847 -19.062 1.00 46.81 102 GLU A C 1
ATOM 799 O O . GLU A 1 102 ? 5.903 -13.164 -18.255 1.00 46.81 102 GLU A O 1
ATOM 804 N N . PRO A 1 103 ? 7.256 -11.586 -19.112 1.00 52.88 103 PRO A N 1
ATOM 805 C CA . PRO A 1 103 ? 6.647 -10.530 -18.323 1.00 52.88 103 PRO A CA 1
ATOM 806 C C . PRO A 1 103 ? 5.195 -10.368 -18.777 1.00 52.88 103 PRO A C 1
ATOM 808 O O . PRO A 1 103 ? 4.925 -9.867 -19.873 1.00 52.88 103 PRO A O 1
ATOM 811 N N . LYS A 1 104 ? 4.247 -10.811 -17.938 1.00 60.28 104 LYS A N 1
ATOM 812 C CA . LYS A 1 104 ? 2.815 -10.605 -18.180 1.00 60.28 104 LYS A CA 1
ATOM 813 C C . LYS A 1 104 ? 2.590 -9.114 -18.419 1.00 60.28 104 LYS A C 1
ATOM 815 O O . LYS A 1 104 ? 2.979 -8.276 -17.606 1.00 60.28 104 LYS A O 1
ATOM 820 N N . THR A 1 105 ? 1.987 -8.777 -19.555 1.00 67.69 105 THR A N 1
ATOM 821 C CA . THR A 1 105 ? 1.625 -7.392 -19.857 1.00 67.69 105 THR A CA 1
ATOM 822 C C . THR A 1 105 ? 0.639 -6.883 -18.804 1.00 67.69 105 THR A C 1
ATOM 824 O O . THR A 1 105 ? -0.134 -7.660 -18.245 1.00 67.69 105 THR A O 1
ATOM 827 N N . LEU A 1 106 ? 0.633 -5.573 -18.538 1.00 73.38 106 LEU A N 1
ATOM 828 C CA . LEU A 1 106 ? -0.316 -4.940 -17.606 1.00 73.38 106 LEU A CA 1
ATOM 829 C C . LEU A 1 106 ? -1.772 -5.369 -17.870 1.00 73.38 106 LEU A C 1
ATOM 831 O O . LEU A 1 106 ? -2.517 -5.643 -16.933 1.00 73.38 106 LEU A O 1
ATOM 835 N N . ALA A 1 107 ? -2.131 -5.525 -19.149 1.00 72.00 107 ALA A N 1
ATOM 836 C CA . ALA A 1 107 ? -3.429 -6.030 -19.585 1.00 72.00 107 ALA A CA 1
ATOM 837 C C . ALA A 1 107 ? -3.705 -7.472 -19.116 1.00 72.00 107 ALA A C 1
ATOM 839 O O . ALA A 1 107 ? -4.784 -7.737 -18.597 1.00 72.00 107 ALA A O 1
ATOM 840 N N . LYS A 1 108 ? -2.723 -8.387 -19.206 1.00 77.19 108 LYS A N 1
ATOM 841 C CA . LYS A 1 108 ? -2.838 -9.765 -18.680 1.00 77.19 108 LYS A CA 1
ATOM 842 C C . LYS A 1 108 ? -3.000 -9.801 -17.154 1.00 77.19 108 LYS A C 1
ATOM 844 O O . LYS A 1 108 ? -3.520 -10.774 -16.623 1.00 77.19 108 LYS A O 1
ATOM 849 N N . LEU A 1 109 ? -2.556 -8.760 -16.447 1.00 80.31 109 LEU A N 1
ATOM 850 C CA . LEU A 1 109 ? -2.746 -8.616 -15.001 1.00 80.31 109 LEU A CA 1
ATOM 851 C C . LEU A 1 109 ? -4.069 -7.929 -14.633 1.00 80.31 109 LEU A C 1
ATOM 853 O O . LEU A 1 109 ? -4.359 -7.795 -13.447 1.00 80.31 109 LEU A O 1
ATOM 857 N N . GLY A 1 110 ? -4.863 -7.480 -15.610 1.00 84.31 110 GLY A N 1
ATOM 858 C CA . GLY A 1 110 ? -6.078 -6.700 -15.366 1.00 84.31 110 GLY A CA 1
ATOM 859 C C . GLY A 1 110 ? -5.797 -5.315 -14.773 1.00 84.31 110 GLY A C 1
ATOM 860 O O . GLY A 1 110 ? -6.640 -4.769 -14.067 1.00 84.31 110 GLY A O 1
ATOM 861 N N . ILE A 1 111 ? -4.601 -4.763 -15.004 1.00 86.94 111 ILE A N 1
ATOM 862 C CA . ILE A 1 111 ? -4.211 -3.429 -14.540 1.00 86.94 111 ILE A CA 1
ATOM 863 C C . ILE A 1 111 ? -4.422 -2.444 -15.686 1.00 86.94 111 ILE A C 1
ATOM 865 O O . ILE A 1 111 ? -3.824 -2.569 -16.757 1.00 86.94 111 ILE A O 1
ATOM 869 N N . THR A 1 112 ? -5.257 -1.434 -15.455 1.00 87.81 112 THR A N 1
ATOM 870 C CA . THR A 1 112 ? -5.492 -0.373 -16.442 1.00 87.81 112 THR A CA 1
ATOM 871 C C . THR A 1 112 ? -4.302 0.588 -16.523 1.00 87.81 112 THR A C 1
ATOM 873 O O . THR A 1 112 ? -3.555 0.774 -15.558 1.00 87.81 112 THR A O 1
ATOM 876 N N . LYS A 1 113 ? -4.150 1.277 -17.663 1.00 84.00 113 LYS A N 1
ATOM 877 C CA . LYS A 1 113 ? -3.119 2.316 -17.840 1.00 84.00 113 LYS A CA 1
ATOM 878 C C . LYS A 1 113 ? -3.217 3.396 -16.757 1.00 84.00 113 LYS A C 1
ATOM 880 O O . LYS A 1 113 ? -2.199 3.764 -16.175 1.00 84.00 113 LYS A O 1
ATOM 885 N N . ASN A 1 114 ? -4.433 3.836 -16.434 1.00 87.06 114 ASN A N 1
ATOM 886 C CA . ASN A 1 114 ? -4.670 4.855 -15.411 1.00 87.06 114 ASN A CA 1
ATOM 887 C C . ASN A 1 114 ? -4.247 4.373 -14.019 1.00 87.06 114 ASN A C 1
ATOM 889 O O . ASN A 1 114 ? -3.528 5.092 -13.336 1.00 87.06 114 ASN A O 1
ATOM 893 N N . GLN A 1 115 ? -4.588 3.136 -13.636 1.00 89.38 115 GLN A N 1
ATOM 894 C CA . GLN A 1 115 ? -4.119 2.555 -12.371 1.00 89.38 115 GLN A CA 1
ATOM 895 C C . GLN A 1 115 ? -2.594 2.499 -12.311 1.00 89.38 115 GLN A C 1
ATOM 897 O O . GLN A 1 115 ? -2.003 2.958 -11.342 1.00 89.38 115 GLN A O 1
ATOM 902 N N . SER A 1 116 ? -1.949 1.998 -13.369 1.00 88.31 116 SER A N 1
ATOM 903 C CA . SER A 1 116 ? -0.486 1.924 -13.405 1.00 88.31 116 SER A CA 1
ATOM 904 C C . SER A 1 116 ? 0.170 3.306 -13.308 1.00 88.31 116 SER A C 1
ATOM 906 O O . SER A 1 116 ? 1.175 3.457 -12.620 1.00 88.31 116 SER A O 1
ATOM 908 N N . SER A 1 117 ? -0.423 4.323 -13.939 1.00 88.38 117 SER A N 1
ATOM 909 C CA . SER A 1 117 ? 0.039 5.709 -13.860 1.00 88.38 117 SER A CA 1
ATOM 910 C C . SER A 1 117 ? -0.103 6.264 -12.442 1.00 88.38 117 SER A C 1
ATOM 912 O O . SER A 1 117 ? 0.852 6.830 -11.914 1.00 88.38 117 SER A O 1
ATOM 914 N N . ASP A 1 118 ? -1.261 6.082 -11.806 1.00 90.69 118 ASP A N 1
ATOM 915 C CA . ASP A 1 118 ? -1.516 6.557 -10.442 1.00 90.69 118 ASP A CA 1
ATOM 916 C C . ASP A 1 118 ? -0.560 5.888 -9.435 1.00 90.69 118 ASP A C 1
ATOM 918 O O . ASP A 1 118 ? 0.038 6.560 -8.595 1.00 90.69 118 ASP A O 1
ATOM 922 N N . TRP A 1 119 ? -0.311 4.583 -9.574 1.00 93.94 119 TRP A N 1
ATOM 923 C CA . TRP A 1 119 ? 0.640 3.848 -8.731 1.00 93.94 119 TRP A CA 1
ATOM 924 C C . TRP A 1 119 ? 2.080 4.329 -8.916 1.00 93.94 119 TRP A C 1
ATOM 926 O O . TRP A 1 119 ? 2.820 4.486 -7.947 1.00 93.94 119 TRP A O 1
ATOM 936 N N . GLN A 1 120 ? 2.492 4.607 -10.156 1.00 91.75 120 GLN A N 1
ATOM 937 C CA . GLN A 1 120 ? 3.821 5.147 -10.438 1.00 91.75 120 GLN A CA 1
ATOM 938 C C . GLN A 1 120 ? 4.012 6.564 -9.886 1.00 91.75 120 GLN A C 1
ATOM 940 O O . GLN A 1 120 ? 5.132 6.890 -9.496 1.00 91.75 120 GLN A O 1
ATOM 945 N N . LYS A 1 121 ? 2.958 7.393 -9.838 1.00 91.38 121 LYS A N 1
ATOM 946 C CA . LYS A 1 121 ? 2.993 8.702 -9.163 1.00 91.38 121 LYS A CA 1
ATOM 947 C C . LYS A 1 121 ? 3.176 8.527 -7.656 1.00 91.38 121 LYS A C 1
ATOM 949 O O . LYS A 1 121 ? 4.103 9.099 -7.097 1.00 91.38 121 LYS A O 1
ATOM 954 N N . LEU A 1 122 ? 2.397 7.643 -7.032 1.00 91.25 122 LEU A N 1
ATOM 955 C CA . LEU A 1 122 ? 2.531 7.320 -5.607 1.00 91.25 122 LEU A CA 1
ATOM 956 C C . LEU A 1 122 ? 3.937 6.792 -5.252 1.00 91.25 122 LEU A C 1
ATOM 958 O O . LEU A 1 122 ? 4.484 7.092 -4.196 1.00 91.25 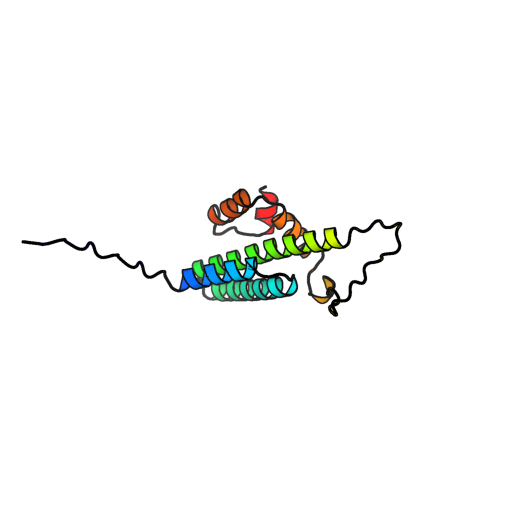122 LEU A O 1
ATOM 962 N N . ALA A 1 123 ? 4.556 6.036 -6.158 1.00 93.31 123 ALA A N 1
ATOM 963 C CA . ALA A 1 123 ? 5.924 5.538 -6.019 1.00 93.31 123 ALA A CA 1
ATOM 964 C C . ALA A 1 123 ? 7.024 6.597 -6.214 1.00 93.31 123 ALA A C 1
ATOM 966 O O . ALA A 1 123 ? 8.196 6.284 -6.005 1.00 93.31 123 ALA A O 1
ATOM 967 N N . ARG A 1 124 ? 6.704 7.806 -6.694 1.00 92.38 124 ARG A N 1
ATOM 968 C CA . ARG A 1 124 ? 7.670 8.917 -6.803 1.00 92.38 124 ARG A CA 1
ATOM 969 C C . ARG A 1 124 ? 7.795 9.710 -5.513 1.00 92.38 124 ARG A C 1
ATOM 971 O O . ARG A 1 124 ? 8.845 10.300 -5.297 1.00 92.38 124 ARG A O 1
ATOM 978 N N . MET A 1 125 ? 6.751 9.700 -4.692 1.00 90.19 125 MET A N 1
ATOM 979 C CA . MET A 1 125 ? 6.737 10.390 -3.414 1.00 90.19 125 MET A CA 1
ATOM 980 C C . MET A 1 125 ? 7.871 9.887 -2.503 1.00 90.19 125 MET A C 1
ATOM 982 O O . MET A 1 125 ? 8.048 8.663 -2.406 1.00 90.19 125 MET A O 1
ATOM 986 N N . PRO A 1 126 ? 8.613 10.786 -1.830 1.00 92.31 126 PRO A N 1
ATOM 987 C CA . PRO A 1 126 ? 9.582 10.417 -0.801 1.00 92.31 126 PRO A CA 1
ATOM 988 C C . PRO A 1 126 ? 8.956 9.587 0.325 1.00 92.31 126 PRO A C 1
ATOM 990 O O . PRO A 1 126 ? 7.782 9.746 0.653 1.00 92.31 126 PRO A O 1
ATOM 993 N N . ASP A 1 127 ? 9.738 8.693 0.937 1.00 89.12 127 ASP A N 1
ATOM 994 C CA . ASP A 1 127 ? 9.240 7.831 2.019 1.00 89.12 127 ASP A CA 1
ATOM 995 C C . ASP A 1 127 ? 8.705 8.637 3.206 1.00 89.12 127 ASP A C 1
ATOM 997 O O . ASP A 1 127 ? 7.637 8.314 3.717 1.00 89.12 127 ASP A O 1
ATOM 1001 N N . ALA A 1 128 ? 9.395 9.711 3.597 1.00 89.06 128 ALA A N 1
ATOM 1002 C CA . ALA A 1 128 ? 8.976 10.562 4.709 1.00 89.06 128 ALA A CA 1
ATOM 1003 C C . ALA A 1 128 ? 7.598 11.204 4.465 1.00 89.06 128 ALA A C 1
ATOM 1005 O O . ALA A 1 128 ? 6.729 11.143 5.335 1.00 89.06 128 ALA A O 1
ATOM 1006 N N . ASP A 1 129 ? 7.378 11.752 3.268 1.00 88.44 129 ASP A N 1
ATOM 1007 C CA . ASP A 1 129 ? 6.108 12.388 2.900 1.00 88.44 129 ASP A CA 1
ATOM 1008 C C . ASP A 1 129 ? 4.979 11.363 2.802 1.00 88.44 129 ASP A C 1
ATOM 1010 O O . ASP A 1 129 ? 3.862 11.615 3.251 1.00 88.44 129 ASP A O 1
ATOM 1014 N N . PHE A 1 130 ? 5.282 10.172 2.278 1.00 89.25 130 PHE A N 1
ATOM 1015 C CA . PHE A 1 130 ? 4.320 9.081 2.211 1.00 89.25 130 PHE A CA 1
ATOM 1016 C C . PHE A 1 130 ? 3.890 8.611 3.603 1.00 89.25 130 PHE A C 1
ATOM 1018 O O . PHE A 1 130 ? 2.695 8.461 3.852 1.00 89.25 130 PHE A O 1
ATOM 1025 N N . GLU A 1 131 ? 4.841 8.376 4.511 1.00 89.50 131 GLU A N 1
ATOM 1026 C CA . GLU A 1 131 ? 4.531 7.936 5.874 1.00 89.50 131 GLU A CA 1
ATOM 1027 C C . GLU A 1 131 ? 3.738 9.004 6.635 1.00 89.50 131 GLU A C 1
ATOM 1029 O O . GLU A 1 131 ? 2.741 8.668 7.275 1.00 89.50 131 GLU A O 1
ATOM 1034 N N . LYS A 1 132 ? 4.098 10.285 6.476 1.00 87.75 132 LYS A N 1
ATOM 1035 C CA . LYS A 1 132 ? 3.347 11.415 7.037 1.00 87.75 132 LYS A CA 1
ATOM 1036 C C . LYS A 1 132 ? 1.914 11.482 6.493 1.00 87.75 132 LYS A C 1
ATOM 1038 O O . LYS A 1 132 ? 0.952 11.576 7.253 1.00 87.75 132 LYS A O 1
ATOM 1043 N N . ALA A 1 133 ? 1.737 11.344 5.180 1.00 85.25 133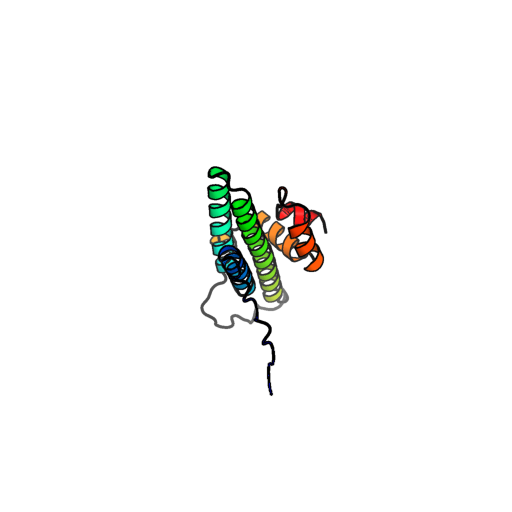 ALA A N 1
ATOM 1044 C CA . ALA A 1 133 ? 0.407 11.293 4.572 1.00 85.25 133 ALA A CA 1
ATOM 1045 C C . ALA A 1 133 ? -0.421 10.086 5.063 1.00 85.25 133 ALA A C 1
ATOM 1047 O O . ALA A 1 133 ? -1.652 10.136 5.083 1.00 85.25 133 ALA A O 1
ATOM 1048 N N . MET A 1 134 ? 0.241 9.007 5.495 1.00 84.56 134 MET A N 1
ATOM 1049 C CA . MET A 1 134 ? -0.396 7.815 6.056 1.00 84.56 134 MET A CA 1
ATOM 1050 C C . MET A 1 134 ? -0.826 7.958 7.525 1.00 84.56 134 MET A C 1
ATOM 1052 O O . MET A 1 134 ? -1.563 7.097 8.031 1.00 84.56 134 MET A O 1
ATOM 1056 N N . THR A 1 135 ? -0.361 9.001 8.217 1.00 83.44 135 THR A N 1
ATOM 1057 C CA . THR A 1 135 ? -0.698 9.309 9.614 1.00 83.44 135 THR A CA 1
ATOM 1058 C C . THR A 1 135 ? -1.667 10.478 9.755 1.00 83.44 135 THR A C 1
ATOM 1060 O O . THR A 1 135 ? -2.550 10.396 10.605 1.00 83.44 135 THR A O 1
ATOM 1063 N N . ASP A 1 136 ? -1.548 11.514 8.919 1.00 71.81 136 ASP A N 1
ATOM 1064 C CA . ASP A 1 136 ? -2.202 12.812 9.153 1.00 71.81 136 ASP A CA 1
ATOM 1065 C C . ASP A 1 136 ? -3.725 12.822 8.899 1.00 71.81 136 ASP A C 1
ATOM 1067 O O . ASP A 1 136 ? -4.451 13.519 9.605 1.00 71.81 136 ASP A O 1
ATOM 1071 N N . GLU A 1 137 ? -4.254 12.045 7.939 1.00 65.69 137 GLU A N 1
ATOM 1072 C CA . GLU A 1 137 ? -5.694 12.073 7.599 1.00 65.69 137 GLU A CA 1
ATOM 1073 C C . GLU A 1 137 ? -6.353 10.678 7.469 1.00 65.69 137 GLU A C 1
ATOM 1075 O O . GLU A 1 137 ? -6.695 10.244 6.361 1.00 65.69 137 GLU A O 1
ATOM 1080 N N . PRO A 1 138 ? -6.618 9.972 8.587 1.00 60.03 138 PRO A N 1
ATOM 1081 C CA . PRO A 1 138 ? -7.069 8.579 8.579 1.00 60.03 138 PRO A CA 1
ATOM 1082 C C . PRO A 1 138 ? -8.335 8.291 7.746 1.00 60.03 138 PRO A C 1
ATOM 1084 O O . PRO A 1 138 ? -8.421 7.289 7.039 1.00 60.03 138 PRO A O 1
ATOM 1087 N N . TRP A 1 139 ? -9.329 9.177 7.767 1.00 55.50 139 TRP A N 1
ATOM 1088 C CA . TRP A 1 139 ? -10.621 8.936 7.104 1.00 55.50 139 TRP A CA 1
ATOM 1089 C C . TRP A 1 139 ? -10.688 9.410 5.641 1.00 55.50 139 TRP A C 1
ATOM 1091 O O . TRP A 1 139 ? -11.705 9.205 4.979 1.00 55.50 139 TRP A O 1
ATOM 1101 N N . LYS A 1 140 ? -9.628 10.034 5.102 1.00 57.66 140 LYS A N 1
ATOM 1102 C CA . LYS A 1 140 ? -9.583 10.542 3.712 1.00 57.66 140 LYS A CA 1
ATOM 1103 C C . LYS A 1 140 ? -8.574 9.818 2.818 1.00 57.66 140 LYS A C 1
ATOM 1105 O O . LYS A 1 140 ? -8.383 10.228 1.668 1.00 57.66 140 LYS A O 1
ATOM 1110 N N . ILE A 1 141 ? -7.946 8.747 3.307 1.00 65.69 141 ILE A N 1
ATOM 1111 C CA . ILE A 1 141 ? -6.825 8.106 2.621 1.00 65.69 141 ILE A CA 1
ATOM 1112 C C . ILE A 1 141 ? -7.254 7.534 1.254 1.00 65.69 141 ILE A C 1
ATOM 1114 O O . ILE A 1 141 ? -7.957 6.529 1.133 1.00 65.69 141 ILE A O 1
ATOM 1118 N N . SER A 1 142 ? -6.753 8.171 0.196 1.00 74.25 142 SER A N 1
ATOM 1119 C CA . SER A 1 142 ? -6.821 7.721 -1.193 1.00 74.25 142 SER A CA 1
ATOM 1120 C C . SER A 1 142 ? -5.427 7.816 -1.795 1.00 74.25 142 SER A C 1
ATOM 1122 O O . SER A 1 142 ? -4.798 8.867 -1.708 1.00 74.25 142 SER A O 1
ATOM 1124 N N . GLY A 1 143 ? -4.957 6.749 -2.451 1.00 69.00 143 GLY A N 1
ATOM 1125 C CA . GLY A 1 143 ? -3.636 6.735 -3.088 1.00 69.00 143 GLY A CA 1
ATOM 1126 C C . GLY A 1 143 ? -3.461 7.854 -4.122 1.00 69.00 143 GLY A C 1
ATOM 1127 O O . GLY A 1 143 ? -2.374 8.409 -4.236 1.00 69.00 143 GLY A O 1
ATOM 1128 N N . ARG A 1 144 ? -4.543 8.252 -4.810 1.00 73.56 144 ARG A N 1
ATOM 1129 C CA . ARG A 1 144 ? -4.529 9.398 -5.731 1.00 73.56 144 ARG A CA 1
ATOM 1130 C C . ARG A 1 144 ? -4.300 10.720 -5.000 1.00 73.56 144 ARG A C 1
ATOM 1132 O O . ARG A 1 144 ? -3.442 11.475 -5.423 1.00 73.56 144 ARG A O 1
ATOM 1139 N N . LYS A 1 145 ? -5.029 10.964 -3.906 1.00 75.94 145 LYS A N 1
ATOM 1140 C CA . LYS A 1 145 ? -4.887 12.202 -3.125 1.00 75.94 145 LYS A CA 1
ATOM 1141 C C . LYS A 1 145 ? -3.501 12.312 -2.509 1.00 75.94 145 LYS A C 1
ATOM 1143 O O . LYS A 1 145 ? -2.903 13.370 -2.573 1.00 75.94 145 LYS A O 1
ATOM 1148 N N . ILE A 1 146 ? -2.971 11.208 -1.977 1.00 74.62 146 ILE A N 1
ATOM 1149 C CA . ILE A 1 146 ? -1.598 11.180 -1.458 1.00 74.62 146 ILE A CA 1
ATOM 1150 C C . ILE A 1 146 ? -0.629 11.587 -2.565 1.00 74.62 146 ILE A C 1
ATOM 1152 O O . ILE A 1 146 ? 0.163 12.491 -2.363 1.00 74.62 146 ILE A O 1
ATOM 1156 N N . ALA A 1 147 ? -0.748 11.003 -3.759 1.00 70.00 147 ALA A N 1
ATOM 1157 C CA . ALA A 1 147 ? 0.111 11.334 -4.894 1.00 70.00 147 ALA A CA 1
ATOM 1158 C C . ALA A 1 147 ? -0.048 12.771 -5.446 1.00 70.00 147 ALA A C 1
ATOM 1160 O O . ALA A 1 147 ? 0.720 13.142 -6.327 1.00 70.00 147 ALA A O 1
ATOM 1161 N N . GLU A 1 148 ? -1.043 13.541 -4.996 1.00 72.94 148 GLU A N 1
ATOM 1162 C CA . GLU A 1 148 ? -1.271 14.947 -5.372 1.00 72.94 148 GLU A CA 1
ATOM 1163 C C . GLU A 1 148 ? -0.738 15.935 -4.314 1.00 72.94 148 GLU A C 1
ATOM 1165 O O . GLU A 1 148 ? -0.589 17.116 -4.618 1.00 72.94 148 GLU A O 1
ATOM 1170 N N . THR A 1 149 ? -0.446 15.475 -3.090 1.00 66.25 149 THR A N 1
ATOM 1171 C CA . THR A 1 149 ? -0.024 16.320 -1.953 1.00 66.25 149 THR A CA 1
ATOM 1172 C C . THR A 1 149 ? 1.494 16.552 -1.878 1.00 66.25 149 THR A C 1
ATOM 1174 O O . THR A 1 149 ? 1.930 17.428 -1.134 1.00 66.25 149 THR A O 1
ATOM 1177 N N . GLY A 1 150 ? 2.304 15.802 -2.630 1.00 52.84 150 GLY A N 1
ATOM 1178 C CA . GLY A 1 150 ? 3.767 15.957 -2.695 1.00 52.84 150 GLY A CA 1
ATOM 1179 C C . GLY A 1 150 ? 4.284 15.902 -4.121 1.00 52.84 150 GLY A C 1
ATOM 1180 O O . GLY A 1 150 ? 5.382 16.446 -4.356 1.00 52.84 150 GLY A O 1
#